Protein AF-A0A2H0LWJ8-F1 (afdb_monomer_lite)

Structure (mmCIF, N/CA/C/O backbone):
data_AF-A0A2H0LWJ8-F1
#
_entry.id   AF-A0A2H0LWJ8-F1
#
loop_
_atom_site.group_PDB
_atom_site.id
_atom_site.type_symbol
_atom_site.label_atom_id
_atom_site.label_alt_id
_atom_site.label_comp_id
_atom_site.la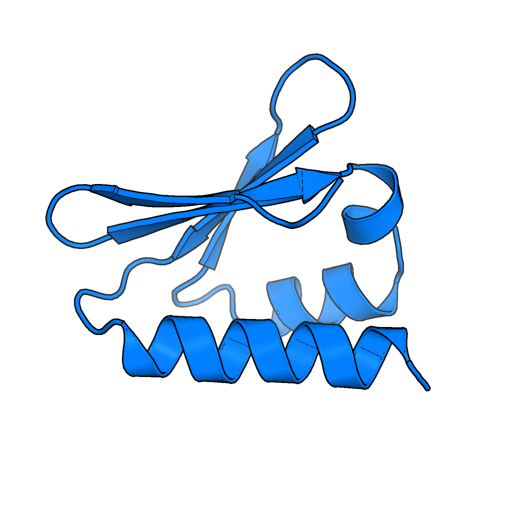bel_asym_id
_atom_site.label_entity_id
_atom_site.label_seq_id
_atom_site.pdbx_PDB_ins_code
_atom_site.Cartn_x
_atom_site.Cartn_y
_atom_site.Cartn_z
_atom_site.occupancy
_atom_site.B_iso_or_equiv
_atom_site.auth_seq_id
_atom_site.auth_comp_id
_atom_site.auth_asym_id
_atom_site.auth_atom_id
_atom_site.pdbx_PDB_model_num
ATOM 1 N N . MET A 1 1 ? -2.709 18.457 2.981 1.00 49.12 1 MET A N 1
ATOM 2 C CA . MET A 1 1 ? -1.773 18.169 1.868 1.00 49.12 1 MET A CA 1
ATOM 3 C C . MET A 1 1 ? -2.256 16.920 1.157 1.00 49.12 1 MET A C 1
ATOM 5 O O . MET A 1 1 ? -2.456 15.916 1.830 1.00 49.12 1 MET A O 1
ATOM 9 N N . LEU A 1 2 ? -2.489 17.007 -0.153 1.00 55.06 2 LEU A N 1
ATOM 10 C CA . LEU A 1 2 ? -2.905 15.870 -0.976 1.00 55.06 2 LEU A CA 1
ATOM 11 C C . LEU A 1 2 ? -1.778 14.824 -1.061 1.00 55.06 2 LEU A C 1
ATOM 13 O O . LEU A 1 2 ? -0.603 15.205 -1.007 1.00 55.06 2 LEU A O 1
ATOM 17 N N . PRO A 1 3 ? -2.108 13.528 -1.180 1.00 65.62 3 PRO A N 1
ATOM 18 C CA . PRO A 1 3 ? -1.106 12.499 -1.392 1.00 65.62 3 PRO A CA 1
ATOM 19 C C . PRO A 1 3 ? -0.293 12.771 -2.658 1.00 65.62 3 PRO A C 1
ATOM 21 O O . PRO A 1 3 ? -0.853 13.022 -3.723 1.00 65.62 3 PRO A O 1
ATOM 24 N N . VAL A 1 4 ? 1.035 12.704 -2.549 1.00 74.19 4 VAL A N 1
ATOM 25 C CA . VAL A 1 4 ? 1.929 12.860 -3.705 1.00 74.19 4 VAL A CA 1
ATOM 26 C C . VAL A 1 4 ? 2.256 11.477 -4.248 1.00 74.19 4 VAL A C 1
ATOM 28 O O . VAL A 1 4 ? 2.837 10.661 -3.530 1.00 74.19 4 VAL A O 1
ATOM 31 N N . LEU A 1 5 ? 1.893 11.227 -5.507 1.00 80.50 5 LEU A N 1
ATOM 32 C CA . LEU A 1 5 ? 2.211 9.995 -6.219 1.00 80.50 5 LEU A CA 1
ATOM 33 C C . LEU A 1 5 ? 3.435 10.202 -7.117 1.00 80.50 5 LEU A C 1
ATOM 35 O O . LEU A 1 5 ? 3.436 11.065 -7.991 1.00 80.50 5 LEU A O 1
ATOM 39 N N . LYS A 1 6 ? 4.469 9.382 -6.930 1.00 84.44 6 LYS A N 1
ATOM 40 C CA . LYS A 1 6 ? 5.680 9.373 -7.759 1.00 84.44 6 LYS A CA 1
ATOM 41 C C . LYS A 1 6 ? 5.869 7.999 -8.393 1.00 84.44 6 LYS A C 1
ATOM 43 O O . LYS A 1 6 ? 5.821 6.991 -7.695 1.00 84.44 6 LYS A O 1
ATOM 48 N N . LYS A 1 7 ? 6.133 7.944 -9.700 1.00 81.69 7 LYS A N 1
ATOM 49 C CA . LYS A 1 7 ? 6.522 6.706 -10.394 1.00 81.69 7 LYS A CA 1
ATOM 50 C C . LYS A 1 7 ? 8.040 6.525 -10.342 1.00 81.69 7 LYS A C 1
ATOM 52 O O . LYS A 1 7 ? 8.782 7.456 -10.643 1.00 81.69 7 LYS A O 1
ATOM 57 N N . GLU A 1 8 ? 8.504 5.325 -10.012 1.00 83.50 8 GLU A N 1
ATOM 58 C CA . GLU A 1 8 ? 9.912 4.933 -10.105 1.00 83.50 8 GLU A CA 1
ATOM 59 C C . GLU A 1 8 ? 10.031 3.564 -10.779 1.00 83.50 8 GLU A C 1
ATOM 61 O O . GLU A 1 8 ? 9.723 2.547 -10.168 1.00 83.50 8 GLU A O 1
ATOM 66 N N . LYS A 1 9 ? 10.517 3.518 -12.026 1.00 79.19 9 LYS A N 1
ATOM 67 C CA . LYS A 1 9 ? 10.669 2.274 -12.807 1.00 79.19 9 LYS A CA 1
ATOM 68 C C . LYS A 1 9 ? 9.387 1.414 -12.779 1.00 79.19 9 LYS A C 1
ATOM 70 O O . LYS A 1 9 ? 8.413 1.766 -13.440 1.00 79.19 9 LYS A O 1
ATOM 75 N N . SER A 1 10 ? 9.395 0.320 -12.013 1.00 80.19 10 SER A N 1
ATOM 76 C CA . SER A 1 10 ? 8.331 -0.685 -11.869 1.00 80.19 10 SER A CA 1
ATOM 77 C C . SER A 1 10 ? 7.530 -0.573 -10.564 1.00 80.19 10 SER A C 1
ATOM 79 O O . SER A 1 10 ? 6.867 -1.528 -10.160 1.00 80.19 10 SER A O 1
ATOM 81 N N . ARG A 1 11 ? 7.617 0.565 -9.873 1.00 86.94 11 ARG A N 1
ATOM 82 C CA . ARG A 1 11 ? 6.901 0.824 -8.623 1.00 86.94 11 ARG A CA 1
ATOM 83 C C . ARG A 1 11 ? 6.368 2.247 -8.567 1.00 86.94 11 ARG A C 1
ATOM 85 O O . ARG A 1 11 ? 6.853 3.150 -9.253 1.00 86.94 11 ARG A O 1
ATOM 92 N N . PHE A 1 12 ? 5.419 2.452 -7.670 1.00 90.31 12 PHE A N 1
ATOM 93 C CA . PHE A 1 12 ? 4.898 3.762 -7.325 1.00 90.31 12 PHE A CA 1
ATOM 94 C C . PHE A 1 12 ? 5.132 4.056 -5.849 1.00 90.31 12 PHE A C 1
ATOM 96 O O . PHE A 1 12 ? 5.109 3.160 -5.011 1.00 90.31 12 PHE A O 1
ATOM 103 N N . ILE A 1 13 ? 5.382 5.319 -5.529 1.00 88.81 13 ILE A N 1
ATOM 104 C CA . ILE A 1 13 ? 5.546 5.808 -4.167 1.00 88.81 13 ILE A CA 1
ATOM 105 C C . ILE A 1 13 ? 4.421 6.794 -3.906 1.00 88.81 13 ILE A C 1
ATOM 107 O O . ILE A 1 13 ? 4.368 7.857 -4.524 1.00 88.81 13 ILE A O 1
ATOM 111 N N . LEU A 1 14 ? 3.540 6.437 -2.981 1.00 87.56 14 LEU A N 1
ATOM 112 C CA . LEU A 1 14 ? 2.483 7.296 -2.480 1.00 87.56 14 LEU A CA 1
ATOM 113 C C . LEU A 1 14 ? 2.914 7.876 -1.136 1.00 87.56 14 LEU A C 1
ATOM 115 O O . LEU A 1 14 ? 3.127 7.141 -0.172 1.00 87.56 14 LEU A O 1
ATOM 119 N N . ARG A 1 15 ? 3.041 9.197 -1.054 1.00 86.12 15 ARG A N 1
ATOM 120 C CA . ARG A 1 15 ? 3.339 9.887 0.202 1.00 86.12 15 ARG A CA 1
ATOM 121 C C . ARG A 1 15 ? 2.042 10.333 0.865 1.00 86.12 15 ARG A C 1
ATOM 123 O O . ARG A 1 15 ? 1.310 11.138 0.301 1.00 86.12 15 ARG A O 1
ATOM 130 N N . LEU A 1 16 ? 1.801 9.844 2.075 1.00 80.69 16 LEU A N 1
ATOM 131 C CA . LEU A 1 16 ? 0.663 10.177 2.927 1.00 80.69 16 LEU A CA 1
ATOM 132 C C . LEU A 1 16 ? 1.126 10.978 4.148 1.00 80.69 16 LEU A C 1
ATOM 134 O O . LEU A 1 16 ? 2.257 10.833 4.619 1.00 80.69 16 LEU A O 1
ATOM 138 N N . ASN A 1 17 ? 0.237 11.801 4.699 1.00 81.00 17 ASN A N 1
ATOM 139 C CA . ASN A 1 17 ? 0.448 12.388 6.020 1.00 81.00 17 ASN A CA 1
ATOM 140 C 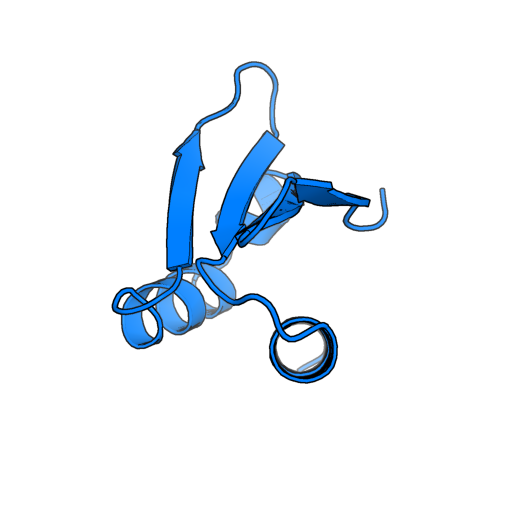C . ASN A 1 17 ? 0.370 11.275 7.085 1.00 81.00 17 ASN A C 1
ATOM 142 O O . ASN A 1 17 ? -0.489 10.397 6.998 1.00 81.00 17 ASN A O 1
ATOM 146 N N . THR A 1 18 ? 1.249 11.295 8.093 1.00 73.25 18 THR A N 1
ATOM 147 C CA . THR A 1 18 ? 1.227 10.301 9.179 1.00 73.25 18 THR A CA 1
ATOM 148 C C . THR A 1 18 ? -0.095 10.299 9.951 1.00 73.25 18 THR A C 1
ATOM 150 O O . THR A 1 18 ? -0.474 9.243 10.440 1.00 73.25 18 THR A O 1
ATOM 153 N N . GLY A 1 19 ? -0.802 11.430 10.047 1.00 76.19 19 GLY A N 1
ATOM 154 C CA . GLY A 1 19 ? -2.149 11.494 10.626 1.00 76.19 19 GLY A CA 1
ATOM 155 C C . GLY A 1 19 ? -3.124 10.580 9.887 1.00 76.19 19 GLY A C 1
ATOM 156 O O . GLY A 1 19 ? -3.685 9.680 10.498 1.00 76.19 19 GLY A O 1
ATOM 157 N N . LEU A 1 20 ? -3.191 10.723 8.560 1.00 76.25 20 LEU A N 1
ATOM 158 C CA . LEU A 1 20 ? -4.024 9.892 7.688 1.00 76.25 20 LEU A CA 1
ATOM 159 C C . LEU A 1 20 ? -3.619 8.408 7.761 1.00 76.25 20 LEU A C 1
ATOM 161 O O . LEU A 1 20 ? -4.459 7.530 7.881 1.00 76.25 20 LEU A O 1
ATOM 165 N N . TYR A 1 21 ? -2.315 8.103 7.753 1.00 74.38 21 TYR A N 1
ATOM 166 C CA . TYR A 1 21 ? -1.847 6.717 7.905 1.00 74.38 21 TYR A CA 1
ATOM 167 C C . TYR A 1 21 ? -2.163 6.118 9.285 1.00 74.38 21 TYR A C 1
ATOM 169 O O . TYR A 1 21 ? -2.311 4.906 9.402 1.00 74.38 21 TYR A O 1
ATOM 177 N N . LYS A 1 22 ? -2.224 6.927 10.348 1.00 75.00 22 LYS A N 1
ATOM 178 C CA . LYS A 1 22 ? -2.549 6.445 11.699 1.00 75.00 22 LYS A CA 1
ATOM 179 C C . LYS A 1 22 ? -4.022 6.079 11.854 1.00 75.00 22 LYS A C 1
ATOM 181 O O . LYS A 1 22 ? -4.350 5.395 12.823 1.00 75.00 22 LYS A O 1
ATOM 186 N N . GLU A 1 23 ? -4.882 6.474 10.920 1.00 80.38 23 GLU A N 1
ATOM 187 C CA . GLU A 1 23 ? -6.273 6.044 10.916 1.00 80.38 23 GLU A CA 1
ATOM 188 C C . GLU A 1 23 ? -6.359 4.524 10.780 1.00 80.38 23 GLU A C 1
ATOM 190 O O . GLU A 1 23 ? -5.711 3.898 9.934 1.00 80.38 23 GLU A O 1
ATOM 195 N N . ASN A 1 24 ? -7.171 3.916 11.644 1.00 82.06 24 ASN A N 1
ATOM 196 C CA . ASN A 1 24 ? -7.288 2.463 11.727 1.00 82.06 24 ASN A CA 1
ATOM 197 C C . ASN A 1 24 ? -7.713 1.853 10.381 1.00 82.06 24 ASN A C 1
ATOM 199 O O . ASN A 1 24 ? -7.226 0.791 9.997 1.00 82.06 24 ASN A O 1
ATOM 203 N N . ILE A 1 25 ? -8.571 2.558 9.640 1.00 82.62 25 ILE A N 1
ATOM 204 C CA . ILE A 1 25 ? -9.097 2.109 8.351 1.00 82.62 25 ILE A CA 1
ATOM 205 C C . ILE A 1 25 ? -8.009 2.040 7.270 1.00 82.62 25 ILE A C 1
ATOM 207 O O . ILE A 1 25 ? -7.891 1.035 6.573 1.00 82.62 25 ILE A O 1
ATOM 211 N N . ILE A 1 26 ? -7.121 3.037 7.220 1.00 81.31 26 ILE A N 1
ATOM 212 C CA . ILE A 1 26 ? -5.994 3.075 6.283 1.00 81.31 26 ILE A CA 1
ATOM 213 C C . ILE A 1 26 ? -4.964 2.000 6.645 1.00 81.31 26 ILE A C 1
ATOM 215 O O . ILE A 1 26 ? -4.459 1.304 5.765 1.00 81.31 26 ILE A O 1
ATOM 219 N N . ARG A 1 27 ? -4.679 1.793 7.941 1.00 83.31 27 ARG A N 1
ATOM 220 C CA . ARG A 1 27 ? -3.780 0.709 8.380 1.00 83.31 27 ARG A CA 1
ATOM 221 C C . ARG A 1 27 ? -4.306 -0.673 8.013 1.00 83.31 27 ARG A C 1
ATOM 223 O O . ARG A 1 27 ? -3.492 -1.528 7.672 1.00 83.31 27 ARG A O 1
ATOM 230 N N . LYS A 1 28 ? -5.621 -0.894 8.106 1.00 87.00 28 LYS A N 1
ATOM 231 C CA . LYS A 1 28 ? -6.262 -2.154 7.707 1.00 87.00 28 LYS A CA 1
ATOM 232 C C . LYS A 1 28 ? -6.169 -2.375 6.202 1.00 87.00 28 LYS A C 1
ATOM 234 O O . LYS A 1 28 ? -5.633 -3.402 5.809 1.00 87.00 28 LYS A O 1
ATOM 239 N N . ALA A 1 29 ? -6.538 -1.386 5.387 1.00 86.75 29 ALA A N 1
ATOM 240 C CA . ALA A 1 29 ? -6.423 -1.483 3.930 1.00 86.75 29 ALA A CA 1
ATOM 241 C C . ALA A 1 29 ? -4.977 -1.783 3.489 1.00 86.75 29 ALA A C 1
ATOM 243 O O . ALA A 1 29 ? -4.712 -2.719 2.743 1.00 86.75 29 ALA A O 1
ATOM 244 N N . VAL A 1 30 ? -3.993 -1.066 4.046 1.00 87.50 30 VAL A N 1
ATOM 245 C CA . VAL A 1 30 ? -2.572 -1.350 3.776 1.00 87.50 30 VAL A CA 1
ATOM 246 C C . VAL A 1 30 ? -2.159 -2.741 4.271 1.00 87.50 30 VAL A C 1
ATOM 248 O O . VAL A 1 30 ? -1.250 -3.347 3.707 1.00 87.50 30 VAL A O 1
ATOM 251 N N . ALA A 1 31 ? -2.781 -3.248 5.340 1.00 86.62 31 ALA 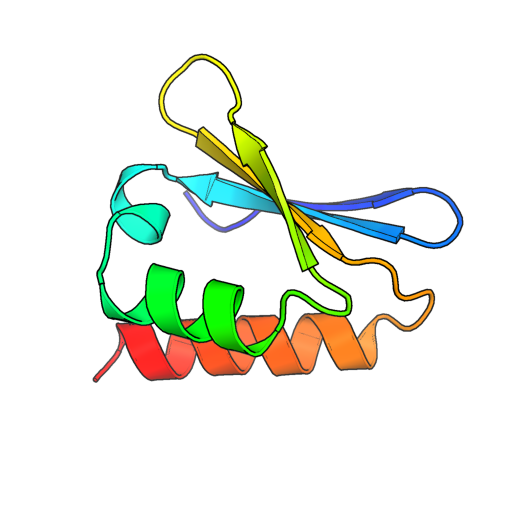A N 1
ATOM 252 C CA . ALA A 1 31 ? -2.499 -4.575 5.866 1.00 86.62 31 ALA A CA 1
ATOM 253 C C . ALA A 1 31 ? -3.061 -5.710 4.999 1.00 86.62 31 ALA A C 1
ATOM 255 O O . ALA A 1 31 ? -2.399 -6.740 4.876 1.00 86.62 31 ALA A O 1
ATOM 256 N N . GLU A 1 32 ? -4.230 -5.506 4.404 1.00 89.00 32 GLU A N 1
ATOM 257 C CA . GLU A 1 32 ? -4.860 -6.427 3.454 1.00 89.00 32 GLU A CA 1
ATOM 258 C C . GLU A 1 32 ? -4.044 -6.506 2.153 1.00 89.00 32 GLU A C 1
ATOM 260 O O . GLU A 1 32 ? -3.795 -7.591 1.633 1.00 89.00 32 GLU A O 1
ATOM 265 N N . ASP A 1 33 ? -3.490 -5.377 1.705 1.00 88.75 33 ASP A N 1
ATOM 266 C CA . ASP A 1 33 ? -2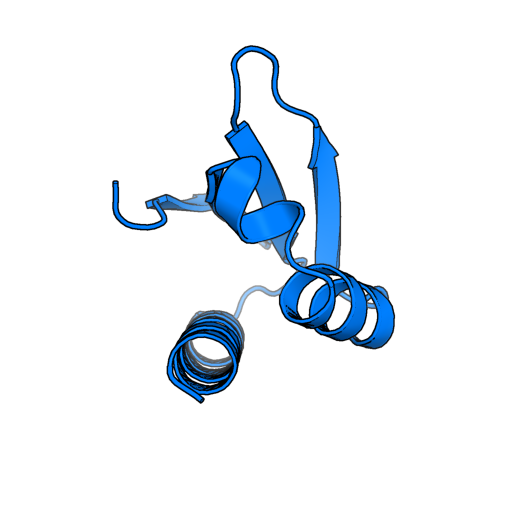.748 -5.259 0.443 1.00 88.75 33 ASP A CA 1
ATOM 267 C C . ASP A 1 33 ? -1.215 -5.416 0.562 1.00 88.75 33 ASP A C 1
ATOM 269 O O . ASP A 1 33 ? -0.452 -5.058 -0.344 1.00 88.75 33 ASP A O 1
ATOM 273 N N . ARG A 1 34 ? -0.710 -5.999 1.660 1.00 85.56 34 ARG A N 1
ATOM 274 C CA . ARG A 1 34 ? 0.744 -6.165 1.920 1.00 85.56 34 ARG A CA 1
ATOM 275 C C . ARG A 1 34 ? 1.501 -6.946 0.844 1.00 85.56 34 ARG A C 1
ATOM 277 O O . ARG A 1 34 ? 2.724 -6.824 0.757 1.00 85.56 34 ARG A O 1
ATOM 284 N N . ALA A 1 35 ? 0.804 -7.753 0.043 1.00 87.75 35 ALA A N 1
ATOM 285 C CA . ALA A 1 35 ? 1.400 -8.526 -1.047 1.00 87.75 35 ALA A CA 1
ATOM 286 C C . ALA A 1 35 ? 2.110 -7.626 -2.073 1.00 87.75 35 ALA A C 1
ATOM 288 O O . ALA A 1 35 ? 3.161 -7.986 -2.607 1.00 87.75 35 ALA A O 1
ATOM 289 N N . TRP A 1 36 ? 1.573 -6.429 -2.304 1.00 88.81 36 TRP A N 1
ATOM 290 C CA . TRP A 1 36 ? 2.083 -5.498 -3.302 1.00 88.81 36 TRP A CA 1
ATOM 291 C C . TRP A 1 36 ? 2.330 -4.088 -2.743 1.00 88.81 36 TRP A C 1
ATOM 2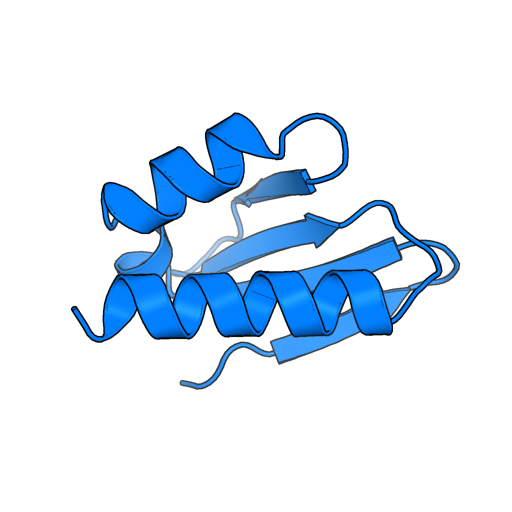93 O O . TRP A 1 36 ? 2.960 -3.283 -3.425 1.00 88.81 36 TRP A O 1
ATOM 303 N N . ILE A 1 37 ? 1.954 -3.803 -1.489 1.00 90.31 37 ILE A N 1
ATOM 304 C CA . ILE A 1 37 ? 2.227 -2.532 -0.802 1.00 90.31 37 ILE A CA 1
ATOM 305 C C . ILE A 1 37 ? 3.236 -2.720 0.335 1.00 90.31 37 ILE A C 1
ATOM 307 O O . ILE A 1 37 ? 3.056 -3.528 1.243 1.00 90.31 37 ILE A O 1
ATOM 311 N N . LYS A 1 38 ? 4.302 -1.914 0.327 1.00 88.56 38 LYS A N 1
ATOM 312 C CA . LYS A 1 38 ? 5.313 -1.857 1.387 1.00 88.56 38 LYS A CA 1
ATOM 313 C C . LYS A 1 38 ? 5.321 -0.485 2.051 1.00 88.56 38 LYS A C 1
ATOM 315 O O . LYS A 1 38 ? 5.515 0.533 1.397 1.00 88.56 38 LYS A O 1
ATOM 320 N N . ILE A 1 39 ? 5.197 -0.461 3.373 1.00 86.44 39 ILE A N 1
ATOM 321 C CA . ILE A 1 39 ? 5.298 0.775 4.153 1.00 86.44 39 ILE A CA 1
ATOM 322 C C . ILE A 1 39 ? 6.772 1.145 4.345 1.00 86.44 39 ILE A C 1
ATOM 324 O O . ILE A 1 39 ? 7.587 0.316 4.755 1.00 86.44 39 ILE A O 1
ATOM 328 N N . ARG A 1 40 ? 7.106 2.412 4.100 1.00 83.38 40 ARG A N 1
ATOM 329 C CA . ARG A 1 40 ? 8.361 3.034 4.516 1.00 83.38 40 ARG A CA 1
ATOM 330 C C . ARG A 1 40 ? 8.058 4.229 5.421 1.00 83.38 40 ARG A C 1
ATOM 332 O O . ARG A 1 40 ? 7.461 5.203 4.954 1.00 83.38 40 ARG A O 1
ATOM 339 N N . PRO A 1 41 ? 8.453 4.186 6.704 1.00 70.12 41 PRO A N 1
ATOM 340 C CA . PRO A 1 41 ? 8.371 5.366 7.548 1.00 70.12 41 PRO A CA 1
ATOM 341 C C . PRO A 1 41 ? 9.302 6.440 6.979 1.00 70.12 41 PRO A C 1
ATOM 343 O O . PRO A 1 41 ? 10.448 6.155 6.632 1.00 70.12 41 PRO A O 1
ATOM 346 N N . VAL A 1 42 ? 8.804 7.669 6.863 1.00 72.62 42 VAL A N 1
ATOM 347 C CA . VAL A 1 42 ? 9.624 8.824 6.491 1.00 72.62 42 VAL A CA 1
ATOM 348 C C . VAL A 1 42 ? 9.738 9.722 7.711 1.00 72.62 42 VAL A C 1
ATOM 350 O O . VAL A 1 42 ? 8.776 9.923 8.453 1.00 72.62 42 VAL A O 1
ATOM 353 N N . SER A 1 43 ? 10.927 10.262 7.943 1.00 63.91 43 SER A N 1
ATOM 354 C CA . SER A 1 43 ? 11.142 11.279 8.964 1.00 63.91 43 SER A CA 1
ATOM 355 C C . SER A 1 43 ? 10.272 12.518 8.672 1.00 63.91 43 SER A C 1
ATOM 357 O O . SER A 1 43 ? 10.083 12.895 7.516 1.00 63.91 43 SER A O 1
ATOM 359 N N . LYS A 1 44 ? 9.747 13.160 9.730 1.00 65.19 44 LYS A N 1
ATOM 360 C CA . LYS A 1 44 ? 8.894 14.375 9.695 1.00 65.19 44 LYS A CA 1
ATOM 361 C C . LYS A 1 44 ? 7.429 14.174 9.250 1.00 65.19 44 LYS A C 1
ATOM 363 O O . LYS A 1 44 ? 6.978 14.774 8.277 1.00 65.19 44 LYS A O 1
ATOM 368 N N . GLY A 1 45 ? 6.657 13.372 9.990 1.00 68.94 45 GLY A N 1
ATOM 369 C CA . GLY A 1 45 ? 5.183 13.402 9.910 1.00 68.94 45 GLY A CA 1
ATOM 370 C C . GLY A 1 45 ? 4.582 12.942 8.575 1.00 68.94 45 GLY A C 1
ATOM 371 O O . GLY A 1 45 ? 3.435 13.268 8.267 1.00 68.94 45 GLY A O 1
ATOM 372 N N . CYS A 1 46 ? 5.342 12.177 7.788 1.00 74.25 46 CYS A N 1
ATOM 373 C CA . CYS A 1 46 ? 4.866 11.537 6.566 1.00 74.25 46 CYS A CA 1
ATOM 374 C C . CYS A 1 46 ? 5.095 10.019 6.603 1.00 74.25 46 CYS A C 1
ATOM 376 O O . CYS A 1 46 ? 6.057 9.521 7.185 1.00 74.25 46 CYS A O 1
ATOM 378 N N . CYS A 1 47 ? 4.230 9.280 5.918 1.00 83.31 47 CYS A N 1
ATOM 379 C CA . CYS A 1 47 ? 4.386 7.861 5.627 1.00 83.31 47 CYS A CA 1
ATOM 380 C C . CYS A 1 47 ? 4.486 7.679 4.108 1.00 83.31 47 CYS A C 1
ATOM 382 O O . CYS A 1 47 ? 3.738 8.316 3.370 1.00 83.31 47 CYS A O 1
ATOM 384 N N . CYS A 1 48 ? 5.394 6.830 3.629 1.00 87.12 48 CYS A N 1
ATOM 385 C CA . CYS A 1 48 ? 5.439 6.446 2.221 1.00 87.12 48 CYS A CA 1
ATOM 386 C C . CYS A 1 48 ? 4.934 5.018 2.051 1.00 87.12 48 CYS A C 1
ATOM 388 O O . CYS A 1 48 ? 5.379 4.108 2.748 1.00 87.12 48 CYS A O 1
ATOM 390 N N . LEU A 1 49 ? 4.052 4.817 1.082 1.00 88.31 49 LEU A N 1
ATOM 391 C CA . LEU A 1 49 ? 3.622 3.508 0.623 1.00 88.31 49 LEU A CA 1
ATOM 392 C C . LEU A 1 49 ? 4.272 3.236 -0.729 1.00 88.31 49 LEU A C 1
ATOM 394 O O . LEU A 1 49 ? 4.072 3.969 -1.693 1.00 88.31 49 LEU A O 1
ATOM 398 N N . GLU A 1 50 ? 5.095 2.201 -0.782 1.00 90.38 50 GLU A N 1
ATOM 399 C CA . GLU A 1 50 ? 5.729 1.710 -1.997 1.00 90.38 50 GLU A CA 1
ATOM 400 C C . GLU A 1 50 ? 4.856 0.601 -2.591 1.00 90.38 50 GLU A C 1
ATOM 402 O O . GLU A 1 50 ? 4.744 -0.482 -2.023 1.00 90.38 50 GLU A O 1
ATOM 407 N N . MET A 1 51 ? 4.237 0.878 -3.731 1.00 90.38 51 MET A N 1
ATOM 408 C CA . MET A 1 51 ? 3.329 -0.011 -4.447 1.00 90.38 51 MET A CA 1
ATOM 409 C C . MET A 1 51 ? 4.104 -0.688 -5.580 1.00 90.38 51 MET A C 1
ATOM 411 O O . MET A 1 51 ? 4.541 -0.037 -6.531 1.00 90.38 51 MET A O 1
ATOM 415 N N . LYS A 1 52 ? 4.311 -2.000 -5.470 1.00 89.12 52 LYS A N 1
ATOM 416 C CA . LYS A 1 52 ? 5.091 -2.835 -6.394 1.00 89.12 52 LYS A CA 1
ATOM 417 C C . LYS A 1 52 ? 4.263 -3.261 -7.610 1.00 89.12 52 LYS A C 1
ATOM 419 O O . LYS A 1 52 ? 4.109 -4.446 -7.884 1.00 89.12 52 LYS A O 1
ATOM 424 N N . THR A 1 53 ? 3.717 -2.289 -8.328 1.00 83.62 53 THR A N 1
ATOM 425 C CA . THR A 1 53 ? 3.019 -2.508 -9.600 1.00 83.62 53 THR A CA 1
ATOM 426 C C . THR A 1 53 ? 3.572 -1.568 -10.665 1.00 83.62 53 THR A C 1
ATOM 428 O O . THR A 1 53 ? 3.977 -0.443 -10.371 1.00 83.62 53 THR A O 1
ATOM 431 N N . GLY A 1 54 ? 3.592 -2.031 -11.916 1.00 77.69 54 GLY A N 1
ATOM 432 C CA . GLY A 1 54 ? 3.907 -1.202 -13.083 1.00 77.69 54 GLY A CA 1
ATOM 433 C C . GLY A 1 54 ? 2.687 -0.485 -13.669 1.00 77.69 54 GLY A C 1
ATOM 434 O O . GLY A 1 54 ? 2.850 0.391 -14.521 1.00 77.69 54 GLY A O 1
ATOM 435 N N . ARG A 1 55 ? 1.476 -0.840 -13.222 1.00 86.44 55 ARG A N 1
ATOM 436 C CA . ARG A 1 55 ? 0.210 -0.329 -13.758 1.00 86.44 55 ARG A CA 1
ATOM 437 C C . ARG A 1 55 ? -0.304 0.819 -12.898 1.00 86.44 55 ARG A C 1
ATOM 439 O O . ARG A 1 55 ? -0.509 0.666 -11.699 1.00 86.44 55 ARG A O 1
ATOM 446 N N . ILE A 1 56 ? -0.517 1.972 -13.527 1.00 84.81 56 ILE A N 1
ATOM 447 C CA . ILE A 1 56 ? -1.046 3.162 -12.850 1.00 84.81 56 ILE A CA 1
ATOM 448 C C . ILE A 1 56 ? -2.513 2.978 -12.434 1.00 84.81 56 ILE A C 1
ATOM 450 O O . ILE A 1 56 ? -2.904 3.477 -11.384 1.00 84.81 56 ILE A O 1
ATOM 454 N N . ASP A 1 57 ? -3.301 2.213 -13.195 1.00 87.94 57 ASP A N 1
ATOM 455 C CA . ASP A 1 57 ? -4.713 1.952 -12.890 1.00 87.94 57 ASP A CA 1
ATOM 456 C C . ASP A 1 57 ? -4.915 1.251 -11.546 1.00 87.94 57 ASP A C 1
ATOM 458 O O . ASP A 1 57 ? -5.808 1.626 -10.789 1.00 87.94 57 ASP A O 1
ATOM 462 N N . ASP A 1 58 ? -4.062 0.277 -11.217 1.00 86.75 58 ASP A N 1
ATOM 463 C CA . ASP A 1 58 ? -4.106 -0.426 -9.929 1.00 86.75 58 ASP A CA 1
ATOM 464 C C . ASP A 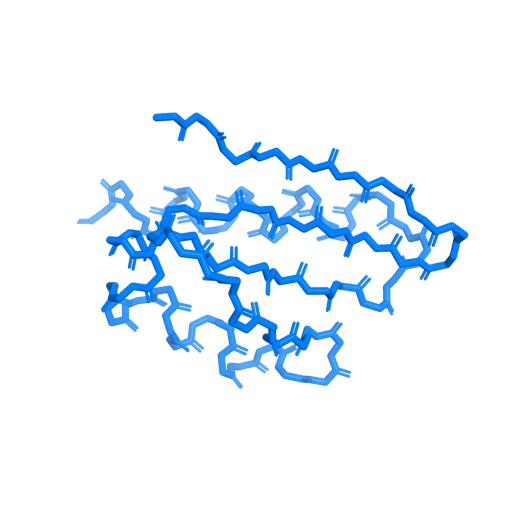1 58 ? -3.887 0.561 -8.776 1.00 86.75 58 ASP A C 1
ATOM 466 O O . ASP A 1 58 ? -4.580 0.532 -7.759 1.00 86.75 58 ASP A O 1
ATOM 470 N N . VAL A 1 59 ? -2.953 1.495 -8.970 1.00 86.38 59 VAL A N 1
ATOM 471 C CA . VAL A 1 59 ? -2.641 2.528 -7.985 1.00 86.38 59 VAL A CA 1
ATOM 472 C C . VAL A 1 59 ? -3.792 3.511 -7.823 1.00 86.38 59 VAL A C 1
ATOM 474 O O . VAL A 1 59 ? -4.175 3.810 -6.695 1.00 86.38 59 VAL A O 1
ATOM 477 N N . LEU A 1 60 ? -4.369 3.998 -8.923 1.00 87.00 60 LEU A N 1
ATOM 478 C CA . LEU A 1 60 ? -5.487 4.942 -8.879 1.00 87.00 60 LEU A CA 1
ATOM 479 C C . LEU A 1 60 ? -6.733 4.318 -8.247 1.00 87.00 60 LEU A C 1
ATOM 481 O O . LEU A 1 60 ? -7.370 4.957 -7.411 1.00 87.00 60 LEU A O 1
ATOM 485 N N . LYS A 1 61 ? -7.053 3.064 -8.588 1.00 89.25 61 LYS A N 1
ATOM 486 C CA . LYS A 1 61 ? -8.158 2.320 -7.966 1.00 89.25 61 LYS A CA 1
ATOM 487 C C . LYS A 1 61 ? -7.966 2.203 -6.460 1.00 89.25 61 LYS A C 1
ATOM 489 O O . LYS A 1 61 ? -8.890 2.490 -5.705 1.00 89.25 61 LYS A O 1
ATOM 494 N N . TRP A 1 62 ? -6.760 1.851 -6.026 1.00 88.62 62 TRP A N 1
ATOM 495 C CA . TRP A 1 62 ? -6.460 1.708 -4.608 1.00 88.62 62 TRP A CA 1
ATOM 496 C C . TRP A 1 62 ? -6.488 3.045 -3.854 1.00 88.62 62 TRP A C 1
ATOM 498 O O . TRP A 1 62 ? -7.054 3.137 -2.768 1.00 88.62 62 TRP A O 1
ATOM 508 N N . VAL A 1 63 ? -5.956 4.121 -4.442 1.00 84.56 63 VAL A N 1
ATOM 509 C CA . VAL A 1 63 ? -6.039 5.468 -3.850 1.00 84.56 63 VAL A CA 1
ATOM 510 C C . VAL A 1 63 ? -7.491 5.944 -3.754 1.00 84.56 63 VAL A C 1
ATOM 512 O O . VAL A 1 63 ? -7.879 6.494 -2.726 1.00 84.56 63 VAL A O 1
ATOM 515 N N . ASN A 1 64 ? -8.314 5.700 -4.776 1.00 85.75 64 ASN A N 1
ATOM 516 C CA . ASN A 1 64 ? -9.743 6.015 -4.728 1.00 85.75 64 ASN A CA 1
ATOM 517 C C . ASN A 1 64 ? -10.463 5.222 -3.633 1.00 85.75 64 ASN A C 1
ATOM 519 O O . ASN A 1 64 ? -11.288 5.791 -2.919 1.00 85.75 64 ASN A O 1
ATOM 523 N N . TYR A 1 65 ? -10.116 3.945 -3.460 1.00 85.50 65 TYR A N 1
ATOM 524 C CA . TYR A 1 65 ? -10.625 3.125 -2.364 1.00 85.50 65 TYR A CA 1
ATOM 525 C C . TYR A 1 65 ? -10.258 3.718 -0.996 1.00 85.50 65 TYR A C 1
ATOM 527 O O . TYR A 1 65 ? -11.134 3.871 -0.149 1.00 85.50 65 TYR A O 1
ATOM 535 N N . LEU A 1 66 ? -9.013 4.168 -0.799 1.00 81.81 66 LEU A N 1
ATOM 536 C CA . LEU A 1 66 ? -8.635 4.868 0.434 1.00 81.81 66 LEU A CA 1
ATOM 537 C C . LEU A 1 66 ? -9.440 6.154 0.668 1.00 81.81 66 LEU A C 1
ATOM 539 O O . LEU A 1 66 ? -9.830 6.429 1.799 1.00 81.81 66 LEU A O 1
ATOM 543 N N . ILE A 1 67 ? -9.671 6.957 -0.376 1.00 79.12 67 ILE A N 1
ATOM 544 C CA . ILE A 1 67 ? -10.454 8.199 -0.266 1.00 79.12 67 ILE A CA 1
ATOM 545 C C . ILE A 1 67 ? -11.902 7.886 0.114 1.00 79.12 67 ILE A C 1
ATOM 547 O O . ILE A 1 67 ? -12.477 8.594 0.937 1.00 79.12 67 ILE A O 1
ATOM 551 N N . TYR A 1 68 ? -12.484 6.838 -0.472 1.00 81.50 68 TYR A N 1
ATOM 552 C CA . TYR A 1 68 ? -13.819 6.364 -0.119 1.00 81.50 68 TYR A CA 1
ATOM 553 C C . TYR A 1 68 ? -13.885 5.954 1.355 1.00 81.50 68 TYR A C 1
ATOM 555 O O . TYR A 1 68 ? -14.747 6.440 2.078 1.00 81.50 68 TYR A O 1
ATOM 563 N N . LEU A 1 69 ? -12.924 5.145 1.815 1.00 77.31 69 LEU A N 1
ATOM 564 C CA . LEU A 1 69 ? -12.837 4.718 3.213 1.00 77.31 69 LEU A CA 1
ATOM 565 C C . LEU A 1 69 ? -12.660 5.886 4.192 1.00 77.31 69 LEU A C 1
ATOM 567 O O . LEU A 1 69 ? -13.140 5.806 5.310 1.00 77.31 69 LEU A O 1
ATOM 571 N N . HIS A 1 70 ? -11.976 6.959 3.798 1.00 70.06 70 HIS A N 1
ATOM 572 C CA . HIS A 1 70 ? -11.779 8.129 4.658 1.00 70.06 70 HIS A CA 1
ATOM 573 C C . HIS A 1 70 ? -12.993 9.079 4.701 1.00 70.06 70 HIS A C 1
ATOM 575 O O . HIS A 1 70 ? -13.108 9.888 5.616 1.00 70.06 70 HIS A O 1
ATOM 581 N N . LYS A 1 71 ? -13.879 9.036 3.697 1.00 68.44 71 LYS A N 1
ATOM 582 C CA . LYS A 1 71 ? -15.075 9.897 3.628 1.00 68.44 71 LYS A CA 1
ATOM 583 C C . LYS A 1 71 ? -16.307 9.317 4.334 1.00 68.44 71 LYS A C 1
ATOM 585 O O . LYS A 1 71 ? -17.278 10.057 4.482 1.00 68.44 71 LYS A O 1
ATOM 590 N N . GLY A 1 72 ? -16.291 8.031 4.683 1.00 53.03 72 GLY A N 1
ATOM 591 C CA . GLY A 1 72 ? -17.340 7.357 5.458 1.00 53.03 72 GLY A CA 1
ATOM 592 C C . GLY A 1 72 ? -17.008 7.334 6.939 1.00 53.03 72 GLY A C 1
ATOM 593 O O . GLY A 1 72 ? -17.957 7.481 7.735 1.00 53.03 72 GLY A O 1
#

Radius of gyration: 11.31 Å; chains: 1; bounding box: 28×27×26 Å

Organism: NCBI:txid1974746

Secondary structure (DSSP, 8-state):
-PPEEEEETTEEEEEEEHHHHHSHHHHHHHHHTTTTEEEEEETTTEEEEEE--S-HHHHHHHHHHHHHHHH-

Sequence (72 aa):
MLPVLKKEKSRFILRLNTGLYKENIIRKAVAEDRAWIKIRPVSKGCCCLEMKTGRIDDVLKWVNYLIYLHKG

Foldseek 3Di:
DDWDWDDDDQKIKTKDFLVLCPPPQNVVLQVVVVVFWDWDDDPDRIIIIIGRGNDVVVVVVSVVVSVVSVVD

pLDDT: mean 80.91, std 8.93, range [49.12, 90.38]